Protein AF-Q9KHT2-F1 (afdb_monomer_lite)

pLDDT: mean 90.76, std 13.35, range [45.44, 98.06]

Radius of gyration: 18.07 Å; chains: 1; bounding box: 36×32×43 Å

Secondary structure (DSSP, 8-state):
---TTTT--SHHHHHHHHHHHHHHHHHHHHH-HHHHHHHHHHHHHHHHHHHS---HHHHHHH-

Structure (mmCIF, N/CA/C/O backbone):
data_AF-Q9KHT2-F1
#
_entry.id   AF-Q9KHT2-F1
#
loop_
_atom_site.group_PDB
_atom_site.id
_atom_site.type_symbol
_atom_site.label_atom_id
_atom_site.label_alt_id
_atom_site.label_comp_id
_atom_site.label_asym_id
_atom_site.label_entity_id
_atom_site.label_seq_id
_atom_site.pdbx_PDB_ins_code
_atom_site.Cartn_x
_atom_site.Cartn_y
_atom_site.Cartn_z
_atom_site.occupancy
_atom_site.B_iso_or_equiv
_atom_site.auth_seq_id
_atom_site.auth_comp_id
_atom_site.auth_asym_id
_atom_site.auth_atom_id
_atom_site.pdbx_PDB_model_num
ATOM 1 N N . MET A 1 1 ? 21.678 18.671 -25.370 1.00 45.44 1 MET A N 1
ATOM 2 C CA . MET A 1 1 ? 21.105 17.347 -25.047 1.00 45.44 1 MET A CA 1
ATOM 3 C C . MET A 1 1 ? 19.889 17.554 -24.152 1.00 45.44 1 MET A C 1
ATOM 5 O O . MET A 1 1 ? 20.041 17.810 -22.965 1.00 45.44 1 MET A O 1
ATOM 9 N N . THR A 1 2 ? 18.685 17.571 -24.718 1.00 53.44 2 THR A N 1
ATOM 10 C CA . THR A 1 2 ? 17.430 17.654 -23.955 1.00 53.44 2 THR A CA 1
ATOM 11 C C . THR A 1 2 ? 17.072 16.258 -23.448 1.00 53.44 2 THR A C 1
ATOM 13 O O . THR A 1 2 ? 17.012 15.314 -24.230 1.00 53.44 2 THR A O 1
ATOM 16 N N . SER A 1 3 ? 16.881 16.101 -22.134 1.00 60.06 3 SER A N 1
ATOM 17 C CA . SER A 1 3 ? 16.399 14.835 -21.562 1.00 60.06 3 SER A CA 1
ATOM 18 C C . SER A 1 3 ? 15.045 14.470 -22.195 1.00 60.06 3 SER A C 1
ATOM 20 O O . SER A 1 3 ? 14.153 15.324 -22.187 1.00 60.06 3 SER A O 1
ATOM 22 N N . PRO A 1 4 ? 14.844 13.233 -22.696 1.00 63.25 4 PRO A N 1
ATOM 23 C CA . PRO A 1 4 ? 13.587 12.806 -23.324 1.00 63.25 4 PRO A CA 1
ATOM 24 C C . PRO A 1 4 ? 12.389 12.802 -22.356 1.00 63.25 4 PRO A C 1
ATOM 26 O O . PRO A 1 4 ? 11.241 12.703 -22.781 1.00 63.25 4 PRO A O 1
ATOM 29 N N . PHE A 1 5 ? 12.640 12.965 -21.053 1.00 60.06 5 PHE A N 1
ATOM 30 C CA . PHE A 1 5 ? 11.621 13.044 -20.005 1.00 60.06 5 PHE A CA 1
ATOM 31 C C . PHE A 1 5 ? 11.283 14.485 -19.591 1.00 60.06 5 PHE A C 1
ATOM 33 O O . PHE A 1 5 ? 10.325 14.721 -18.851 1.00 60.06 5 PHE A O 1
ATOM 40 N N . LYS A 1 6 ? 12.049 15.478 -20.063 1.00 53.62 6 LYS A N 1
ATOM 41 C CA . LYS A 1 6 ? 11.879 16.886 -19.692 1.00 53.62 6 LYS A CA 1
ATOM 42 C C . LYS A 1 6 ? 10.933 17.568 -20.682 1.00 53.62 6 LYS A C 1
ATOM 44 O O . LYS A 1 6 ? 11.366 18.144 -21.671 1.00 53.62 6 LYS A O 1
ATOM 49 N N . GLY A 1 7 ? 9.631 17.480 -20.409 1.00 60.59 7 GLY A N 1
ATOM 50 C CA . GLY A 1 7 ? 8.605 18.157 -21.217 1.00 60.59 7 GLY A CA 1
ATOM 51 C C . GLY A 1 7 ? 7.156 17.753 -20.944 1.00 60.59 7 GLY A C 1
ATOM 52 O O . GLY A 1 7 ? 6.243 18.403 -21.442 1.00 60.59 7 GLY A O 1
ATOM 53 N N . GLN A 1 8 ? 6.907 16.709 -20.149 1.00 63.22 8 GLN A N 1
ATOM 54 C CA . GLN A 1 8 ? 5.535 16.316 -19.830 1.00 63.22 8 GLN A CA 1
ATOM 55 C C . GLN A 1 8 ? 5.011 17.129 -18.644 1.00 63.22 8 GLN A C 1
ATOM 57 O O . GLN A 1 8 ? 5.497 17.006 -17.520 1.00 63.22 8 GLN A O 1
ATOM 62 N N . THR A 1 9 ? 4.022 17.980 -18.887 1.00 77.25 9 THR A N 1
ATOM 63 C CA . THR A 1 9 ? 3.344 18.788 -17.868 1.00 77.25 9 THR A CA 1
ATOM 64 C C . THR A 1 9 ? 1.867 18.398 -17.776 1.00 77.25 9 THR A C 1
ATOM 66 O O . THR A 1 9 ? 1.334 17.688 -18.631 1.00 77.25 9 THR A O 1
ATOM 69 N N . GLY A 1 10 ? 1.205 18.808 -16.693 1.00 84.50 10 GLY A N 1
ATOM 70 C CA . GLY A 1 10 ? -0.225 18.564 -16.487 1.00 84.50 10 GLY A CA 1
ATOM 71 C C . GLY A 1 10 ? -0.597 17.105 -16.192 1.00 84.50 10 GLY A C 1
ATOM 72 O O . GLY A 1 10 ? 0.229 16.299 -15.760 1.00 84.50 10 GLY A O 1
ATOM 73 N N . LEU A 1 11 ? -1.871 16.774 -16.426 1.00 89.81 11 LEU A N 1
ATOM 74 C CA . LEU A 1 11 ? -2.481 15.481 -16.084 1.00 89.81 11 LEU A CA 1
ATOM 75 C C . LEU A 1 11 ? -1.782 14.289 -16.751 1.00 89.81 11 LEU A C 1
ATOM 77 O O . LEU A 1 11 ? -1.624 13.241 -16.131 1.00 89.81 11 LEU A O 1
ATOM 81 N N . LYS A 1 12 ? -1.283 14.460 -17.982 1.00 87.25 12 LYS A N 1
ATOM 82 C CA . LYS A 1 12 ? -0.552 13.414 -18.713 1.00 87.25 12 LYS A CA 1
ATOM 83 C C . LYS A 1 12 ? 0.692 12.938 -17.956 1.00 87.25 12 LYS A C 1
ATOM 85 O O . LYS A 1 12 ? 0.973 11.744 -17.940 1.00 87.25 12 LYS A O 1
ATOM 90 N N . ARG A 1 13 ? 1.400 13.845 -17.268 1.00 89.19 13 ARG A N 1
ATOM 91 C CA . ARG A 1 13 ? 2.538 13.475 -16.413 1.00 89.19 13 ARG A CA 1
ATOM 92 C C . ARG A 1 13 ? 2.092 12.632 -15.219 1.00 89.19 13 ARG A C 1
ATOM 94 O O . ARG A 1 13 ? 2.785 11.683 -14.878 1.00 89.19 13 ARG A O 1
ATOM 101 N N . ILE A 1 14 ? 0.959 12.969 -14.598 1.00 91.12 14 ILE A N 1
ATOM 102 C CA . ILE A 1 14 ? 0.425 12.235 -13.439 1.00 91.12 14 ILE A CA 1
ATOM 103 C C . ILE A 1 14 ? 0.074 10.802 -13.843 1.00 91.12 14 ILE A C 1
ATOM 105 O O . ILE A 1 14 ? 0.508 9.867 -13.180 1.00 91.12 14 ILE A O 1
ATOM 109 N N . PHE A 1 15 ? -0.628 10.621 -14.966 1.00 92.25 15 PHE A N 1
ATOM 110 C CA . PHE A 1 15 ? -0.950 9.285 -15.477 1.00 92.25 15 PHE A CA 1
ATOM 111 C C . PHE A 1 15 ? 0.299 8.465 -15.803 1.00 92.25 15 PHE A C 1
ATOM 113 O O . PHE A 1 15 ? 0.380 7.299 -15.427 1.00 92.25 15 PHE A O 1
ATOM 120 N N . ASN A 1 16 ? 1.303 9.078 -16.433 1.00 90.75 16 ASN A N 1
ATOM 121 C CA . ASN A 1 16 ? 2.551 8.382 -16.733 1.00 90.75 16 ASN A CA 1
ATOM 122 C C . ASN A 1 16 ? 3.331 8.024 -15.460 1.00 90.75 16 ASN A C 1
ATOM 124 O O . ASN A 1 16 ? 3.823 6.907 -15.345 1.00 90.75 16 ASN A O 1
ATOM 128 N N . ALA A 1 17 ? 3.384 8.917 -14.469 1.00 92.50 17 ALA A N 1
ATOM 129 C CA . ALA A 1 17 ? 3.996 8.630 -13.172 1.00 92.50 17 ALA A CA 1
ATOM 130 C C . ALA A 1 17 ? 3.266 7.504 -12.420 1.00 92.50 17 ALA A C 1
ATOM 132 O O . ALA A 1 17 ? 3.916 6.643 -11.828 1.00 92.50 17 ALA A O 1
ATOM 133 N N . ALA A 1 18 ? 1.932 7.470 -12.480 1.00 94.69 18 ALA A N 1
ATOM 134 C CA . ALA A 1 18 ? 1.141 6.381 -11.914 1.00 94.69 18 ALA A CA 1
ATOM 135 C C . ALA A 1 18 ? 1.440 5.046 -12.616 1.00 94.69 18 ALA A C 1
ATOM 137 O O . ALA A 1 18 ? 1.627 4.034 -11.944 1.00 94.69 18 ALA A O 1
ATOM 138 N N . GLY A 1 19 ? 1.566 5.055 -13.949 1.00 95.19 19 GLY A N 1
ATOM 139 C CA . GLY A 1 19 ? 1.981 3.888 -14.732 1.00 95.19 19 GLY A CA 1
ATOM 140 C C . GLY A 1 19 ? 3.347 3.354 -14.298 1.00 95.19 19 GLY A C 1
ATOM 141 O O . GLY A 1 19 ? 3.455 2.192 -13.915 1.00 95.19 19 GLY A O 1
ATOM 142 N N . TYR A 1 20 ? 4.359 4.223 -14.234 1.00 94.44 20 TYR A N 1
ATOM 143 C CA . TYR A 1 20 ? 5.693 3.835 -13.761 1.00 94.44 20 TYR A CA 1
ATOM 144 C C . TYR A 1 20 ? 5.696 3.338 -12.310 1.00 94.44 20 TYR A C 1
ATOM 146 O O . TYR A 1 20 ? 6.425 2.404 -11.980 1.00 94.44 20 TYR A O 1
ATOM 154 N N . SER A 1 21 ? 4.857 3.917 -11.447 1.00 95.56 21 SER A N 1
ATOM 155 C CA . SER A 1 21 ? 4.701 3.451 -10.064 1.00 95.56 21 SER A CA 1
ATOM 156 C C . SER A 1 21 ? 4.134 2.029 -10.017 1.00 95.56 21 SER A C 1
ATOM 158 O O . SER A 1 21 ? 4.619 1.190 -9.259 1.00 95.56 21 SER A O 1
ATOM 160 N N . LEU A 1 22 ? 3.140 1.730 -10.860 1.00 96.62 22 LEU A N 1
ATOM 161 C CA . LEU A 1 22 ? 2.549 0.397 -10.952 1.00 96.62 22 LEU A CA 1
ATOM 162 C C . LEU A 1 22 ? 3.534 -0.632 -11.519 1.00 96.62 22 LEU A C 1
ATOM 164 O O . LEU A 1 22 ? 3.575 -1.767 -11.041 1.00 96.62 22 LEU A O 1
ATOM 168 N N . ASP A 1 23 ? 4.342 -0.244 -12.505 1.00 96.94 23 ASP A N 1
ATOM 169 C CA . ASP A 1 23 ? 5.385 -1.107 -13.059 1.00 96.94 23 ASP A CA 1
ATOM 170 C C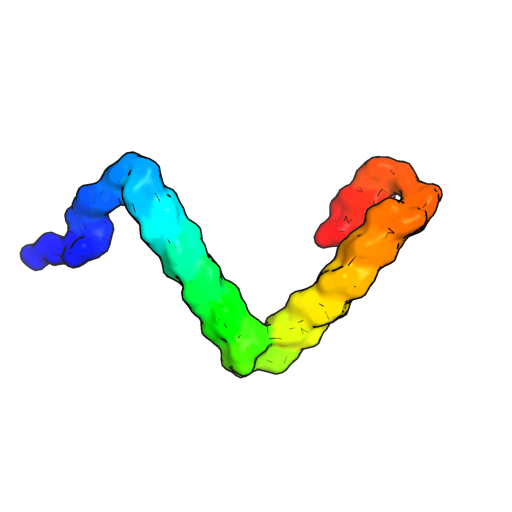 . ASP A 1 23 ? 6.453 -1.438 -12.008 1.00 96.94 23 ASP A C 1
ATOM 172 O O . ASP A 1 23 ? 6.821 -2.605 -11.858 1.00 96.94 23 ASP A O 1
ATOM 176 N N . GLY A 1 24 ? 6.872 -0.450 -11.209 1.00 96.06 24 GLY A N 1
ATOM 177 C CA . GLY A 1 24 ? 7.773 -0.655 -10.071 1.00 96.06 24 GLY A CA 1
ATOM 178 C C . GLY A 1 24 ? 7.195 -1.605 -9.017 1.00 96.06 24 GLY A C 1
ATOM 179 O O . GLY A 1 24 ? 7.860 -2.556 -8.611 1.00 96.06 24 GLY A O 1
ATOM 180 N N . LEU A 1 25 ? 5.925 -1.418 -8.635 1.00 96.19 25 LEU A N 1
ATOM 181 C CA . LEU A 1 25 ? 5.234 -2.310 -7.693 1.00 96.19 25 LEU A CA 1
ATOM 182 C C . LEU A 1 25 ? 5.152 -3.752 -8.211 1.00 96.19 25 LEU A C 1
ATOM 184 O O . LEU A 1 25 ? 5.378 -4.703 -7.461 1.00 96.19 25 LEU A O 1
ATOM 188 N N . ARG A 1 26 ? 4.855 -3.937 -9.502 1.00 96.56 26 ARG A N 1
ATOM 189 C CA . ARG A 1 26 ? 4.821 -5.266 -10.132 1.00 96.56 26 ARG A CA 1
ATOM 190 C C . ARG A 1 26 ? 6.201 -5.911 -10.179 1.00 96.56 26 ARG A C 1
ATOM 192 O O . ARG A 1 26 ? 6.299 -7.122 -9.971 1.00 96.56 26 ARG A O 1
ATOM 199 N N . ALA A 1 27 ? 7.243 -5.130 -10.459 1.00 97.25 27 ALA A N 1
ATOM 200 C CA . ALA A 1 27 ? 8.619 -5.608 -10.456 1.00 97.25 27 ALA A CA 1
ATOM 201 C C . ALA A 1 27 ? 9.030 -6.084 -9.055 1.00 97.25 27 ALA A C 1
ATOM 203 O O . ALA A 1 27 ? 9.470 -7.226 -8.925 1.00 97.25 27 ALA A O 1
ATOM 204 N N . ALA A 1 28 ? 8.778 -5.281 -8.014 1.00 96.56 28 ALA A N 1
ATOM 205 C CA . ALA A 1 28 ? 9.050 -5.646 -6.622 1.00 96.56 28 ALA A CA 1
ATOM 206 C C . ALA A 1 28 ? 8.278 -6.908 -6.199 1.00 96.56 28 ALA A C 1
ATOM 208 O O . ALA A 1 28 ? 8.858 -7.856 -5.680 1.00 96.56 28 ALA A O 1
ATOM 209 N N . PHE A 1 29 ? 6.982 -6.999 -6.512 1.00 96.38 29 PHE A N 1
ATOM 210 C CA . PHE A 1 29 ? 6.166 -8.168 -6.159 1.00 96.38 29 PHE A CA 1
ATOM 211 C C . PHE A 1 29 ? 6.636 -9.484 -6.792 1.00 96.38 29 PHE A C 1
ATOM 213 O O . PHE A 1 29 ? 6.540 -10.554 -6.178 1.00 96.38 29 PHE A O 1
ATOM 220 N N . LYS A 1 30 ? 7.145 -9.430 -8.027 1.00 96.44 30 LYS A N 1
ATOM 221 C CA . LYS A 1 30 ? 7.683 -10.613 -8.709 1.00 96.44 30 LYS A CA 1
ATOM 222 C C . LYS A 1 30 ? 9.104 -10.938 -8.248 1.00 96.44 30 LYS A C 1
ATOM 224 O O . LYS A 1 30 ? 9.382 -12.103 -7.969 1.00 96.44 30 LYS A O 1
ATOM 229 N N . GLY A 1 31 ? 9.968 -9.927 -8.164 1.00 97.31 31 GLY A N 1
ATOM 230 C CA . GLY A 1 31 ? 11.396 -10.079 -7.888 1.00 97.31 31 GLY A CA 1
ATOM 231 C C . GLY A 1 31 ? 11.734 -10.333 -6.421 1.00 97.31 31 GLY A C 1
ATOM 232 O O . GLY A 1 31 ? 12.704 -11.029 -6.136 1.00 97.31 31 GLY A O 1
ATOM 233 N N . GLU A 1 32 ? 10.922 -9.835 -5.488 1.00 97.44 32 GLU A N 1
ATOM 234 C CA . GLU A 1 32 ? 11.244 -9.860 -4.062 1.00 97.44 32 GLU A CA 1
ATOM 235 C C . GLU A 1 32 ? 10.265 -10.736 -3.27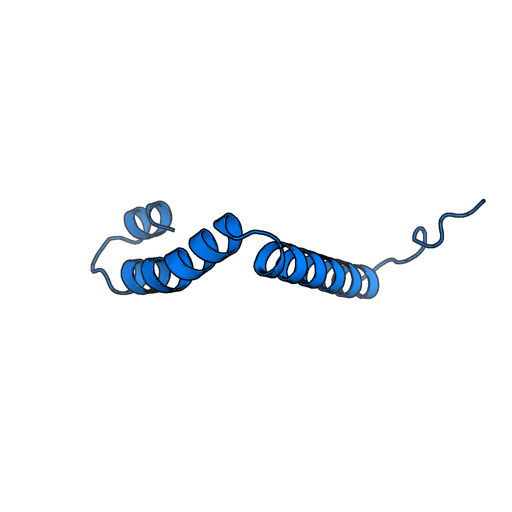5 1.00 97.44 32 GLU A C 1
ATOM 237 O O . GLU A 1 32 ? 9.089 -10.413 -3.086 1.00 97.44 32 GLU A O 1
ATOM 242 N N . ALA A 1 33 ? 10.769 -11.864 -2.767 1.00 96.31 33 ALA A N 1
ATOM 243 C CA . ALA A 1 33 ? 9.977 -12.781 -1.949 1.00 96.31 33 ALA A CA 1
ATOM 244 C C . ALA A 1 33 ? 9.456 -12.110 -0.665 1.00 96.31 33 ALA A C 1
ATOM 246 O O . ALA A 1 33 ? 8.287 -12.288 -0.326 1.00 96.31 33 ALA A O 1
ATOM 247 N N . ALA A 1 34 ? 10.285 -11.297 -0.002 1.00 96.75 34 ALA A N 1
ATOM 248 C CA . ALA A 1 34 ? 9.909 -10.571 1.211 1.00 96.75 34 ALA A CA 1
ATOM 249 C C . ALA A 1 34 ? 8.795 -9.543 0.949 1.00 96.75 34 ALA A C 1
ATOM 251 O O . ALA A 1 34 ? 7.819 -9.489 1.695 1.00 96.75 34 ALA A O 1
ATOM 252 N N . PHE A 1 35 ? 8.879 -8.786 -0.152 1.00 97.56 35 PHE A N 1
ATOM 253 C CA . PHE A 1 35 ? 7.824 -7.846 -0.538 1.00 97.56 35 PHE A CA 1
ATOM 254 C C . PHE A 1 35 ? 6.502 -8.572 -0.805 1.00 97.56 35 PHE A C 1
ATOM 256 O O . PHE A 1 35 ? 5.448 -8.159 -0.325 1.00 97.56 35 PHE A O 1
ATOM 263 N N . ARG A 1 36 ? 6.549 -9.705 -1.515 1.00 97.38 36 ARG A N 1
ATOM 264 C CA . ARG A 1 36 ? 5.362 -10.535 -1.745 1.00 97.38 36 ARG A CA 1
ATOM 265 C C . ARG A 1 36 ? 4.760 -11.056 -0.440 1.00 97.38 36 ARG A C 1
ATOM 267 O O . ARG A 1 36 ? 3.543 -11.002 -0.290 1.00 97.38 36 ARG A O 1
ATOM 274 N N . GLN A 1 37 ? 5.579 -11.520 0.505 1.00 98.00 37 GLN A N 1
ATOM 275 C CA . GLN A 1 37 ? 5.104 -11.930 1.831 1.00 98.00 37 GLN A CA 1
ATOM 276 C C . GLN A 1 37 ? 4.420 -10.773 2.566 1.00 98.00 37 GLN A C 1
ATOM 278 O O . GLN A 1 37 ? 3.310 -10.947 3.062 1.00 98.00 37 GLN A O 1
ATOM 283 N N . LEU A 1 38 ? 5.033 -9.587 2.575 1.00 97.69 38 LEU A N 1
ATOM 284 C CA . LEU A 1 38 ? 4.470 -8.394 3.205 1.00 97.69 38 LEU A CA 1
ATOM 285 C C . LEU A 1 38 ? 3.118 -8.004 2.594 1.00 97.69 38 LEU A C 1
ATOM 287 O O . LEU A 1 38 ? 2.170 -7.735 3.333 1.00 97.69 38 LEU A O 1
ATOM 291 N N . VAL A 1 39 ? 3.000 -8.009 1.262 1.00 97.56 39 VAL A N 1
ATOM 292 C CA . VAL A 1 39 ? 1.740 -7.697 0.568 1.00 97.56 39 VAL A CA 1
ATOM 293 C C . VAL A 1 39 ? 0.663 -8.729 0.895 1.00 97.56 39 VAL A C 1
ATOM 295 O O . VAL A 1 39 ? -0.448 -8.348 1.248 1.00 97.56 39 VAL A O 1
ATOM 298 N N . LEU A 1 40 ? 0.979 -10.027 0.824 1.00 97.44 40 LEU A N 1
ATOM 299 C CA . LEU A 1 40 ? 0.014 -11.093 1.118 1.00 97.44 40 LEU A CA 1
ATOM 300 C C . LEU A 1 40 ? -0.466 -11.059 2.575 1.00 97.44 40 LEU A C 1
ATOM 302 O O . LEU A 1 40 ? -1.652 -11.254 2.829 1.00 97.44 40 LEU A O 1
ATOM 306 N N . LEU A 1 41 ? 0.428 -10.763 3.522 1.00 98.00 41 LEU A N 1
ATOM 307 C CA . LEU A 1 41 ? 0.058 -10.567 4.923 1.00 98.00 41 LEU A CA 1
ATOM 308 C C . LEU A 1 41 ? -0.891 -9.378 5.084 1.00 98.00 41 LEU A C 1
ATOM 310 O O . LEU A 1 41 ? -1.942 -9.521 5.699 1.00 98.00 41 LEU A O 1
ATOM 314 N N . ASN A 1 42 ? -0.577 -8.228 4.485 1.00 97.81 42 ASN A N 1
ATOM 315 C CA . ASN A 1 42 ? -1.433 -7.042 4.571 1.00 97.81 42 ASN A CA 1
ATOM 316 C C . ASN A 1 42 ? -2.803 -7.244 3.907 1.00 97.81 42 ASN A C 1
ATOM 318 O O . ASN A 1 42 ? -3.803 -6.760 4.431 1.00 97.81 42 ASN A O 1
ATOM 322 N N . VAL A 1 43 ? -2.880 -8.016 2.816 1.00 97.88 43 VAL A N 1
ATOM 323 C CA . VAL A 1 43 ? -4.157 -8.403 2.185 1.00 97.88 43 VAL A CA 1
ATOM 324 C C . VAL A 1 43 ? -5.080 -9.142 3.160 1.00 97.88 43 VAL A C 1
ATOM 326 O O . VAL A 1 43 ? -6.294 -9.037 3.023 1.00 97.88 43 VAL A O 1
ATOM 329 N N . LEU A 1 44 ? -4.540 -9.849 4.157 1.00 98.06 44 LEU A N 1
ATOM 330 C CA . LEU A 1 44 ? -5.328 -10.509 5.203 1.00 98.06 44 LEU A CA 1
ATOM 331 C C . LEU A 1 44 ? -5.526 -9.618 6.436 1.00 98.06 44 LEU A C 1
ATOM 333 O O . LEU A 1 44 ? -6.644 -9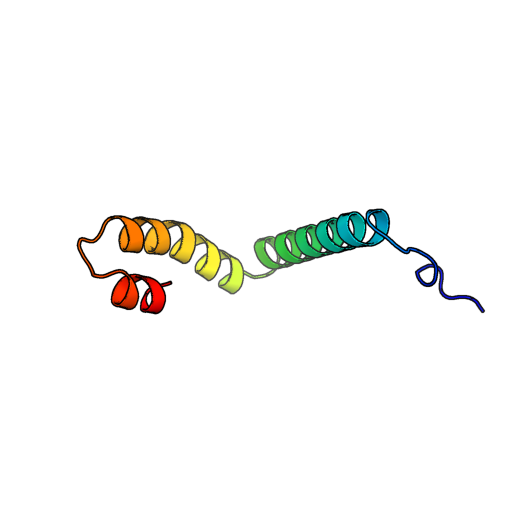.485 6.931 1.00 98.06 44 LEU A O 1
ATOM 337 N N . LEU A 1 45 ? -4.455 -8.994 6.928 1.00 98.00 45 LEU A N 1
ATOM 338 C CA . LEU A 1 45 ? -4.464 -8.243 8.185 1.00 98.00 45 LEU A CA 1
ATOM 339 C C . LEU A 1 45 ? -5.270 -6.945 8.100 1.00 98.00 45 LEU A C 1
ATOM 341 O O . LEU A 1 45 ? -5.978 -6.617 9.050 1.00 98.00 45 LEU A O 1
ATOM 345 N N . VAL A 1 46 ? -5.227 -6.234 6.968 1.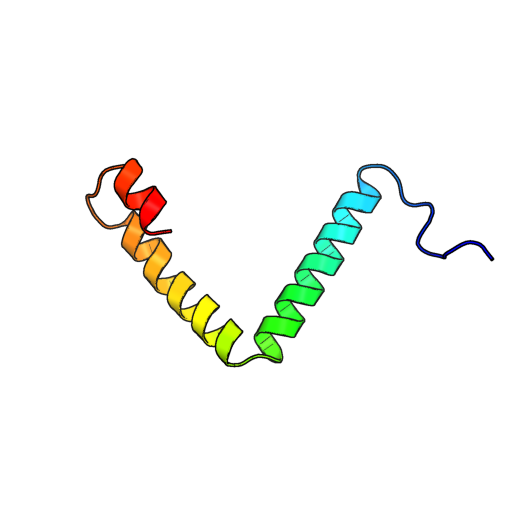00 98.00 46 VAL A N 1
ATOM 346 C CA . VAL A 1 46 ? -5.970 -4.975 6.811 1.00 98.00 46 VAL A CA 1
ATOM 347 C C . VAL A 1 46 ? -7.486 -5.219 6.864 1.00 98.00 46 VAL A C 1
ATOM 349 O O . VAL A 1 46 ? -8.145 -4.580 7.685 1.00 98.00 46 VAL A O 1
ATOM 352 N N . PRO A 1 47 ? -8.080 -6.166 6.105 1.00 98.00 47 PRO A N 1
ATOM 353 C CA . PRO A 1 47 ? -9.494 -6.508 6.273 1.00 98.00 47 PRO A CA 1
ATOM 354 C C . PRO A 1 47 ? -9.862 -6.936 7.698 1.00 98.00 47 PRO A C 1
ATOM 356 O O . PRO A 1 47 ? -10.904 -6.521 8.205 1.00 98.00 47 PRO A O 1
ATOM 359 N N . ILE A 1 48 ? -9.001 -7.709 8.370 1.00 98.06 48 ILE A N 1
ATOM 360 C CA . ILE A 1 48 ? -9.215 -8.109 9.769 1.00 98.06 48 ILE A CA 1
ATOM 361 C C . ILE A 1 48 ? -9.264 -6.877 10.686 1.00 98.06 48 ILE A C 1
ATOM 363 O O . ILE A 1 48 ? -10.168 -6.776 11.515 1.00 98.06 48 ILE A O 1
ATOM 367 N N . ALA A 1 49 ? -8.367 -5.902 10.510 1.00 97.75 49 ALA A N 1
ATOM 368 C CA . ALA A 1 49 ? -8.376 -4.656 11.282 1.00 97.75 49 ALA A CA 1
ATOM 369 C C . ALA A 1 49 ? -9.675 -3.848 11.089 1.00 97.75 49 ALA A C 1
ATOM 371 O O . ALA A 1 49 ? -10.171 -3.217 12.028 1.00 97.75 49 ALA A O 1
ATOM 372 N N . PHE A 1 50 ? -10.273 -3.895 9.891 1.00 97.69 50 PHE A N 1
ATOM 373 C CA . PHE A 1 50 ? -11.587 -3.294 9.635 1.00 97.69 50 PHE A CA 1
ATOM 374 C C . PHE A 1 50 ? -12.755 -4.084 10.237 1.00 97.69 50 PHE A C 1
ATOM 376 O O . PHE A 1 50 ? -13.770 -3.475 10.580 1.00 97.69 50 PHE A O 1
ATOM 383 N N . TRP A 1 51 ? -12.615 -5.403 10.392 1.00 97.69 51 TRP A N 1
ATOM 384 C CA . TRP A 1 51 ? -13.634 -6.269 10.990 1.00 97.69 51 TRP A CA 1
ATOM 385 C C . TRP A 1 51 ? -13.676 -6.184 12.522 1.00 97.69 51 TRP A C 1
ATOM 387 O O . TRP A 1 51 ? -14.730 -6.370 13.128 1.00 97.69 51 TRP A O 1
ATOM 397 N N . LEU A 1 52 ? -12.543 -5.897 13.166 1.00 97.38 52 LEU A N 1
ATOM 398 C CA . LEU A 1 52 ? -12.471 -5.820 14.624 1.00 97.38 52 LEU A CA 1
ATOM 399 C C . LEU A 1 52 ? -13.255 -4.614 15.185 1.00 97.38 52 LEU A C 1
ATOM 401 O O . LEU A 1 52 ? -13.180 -3.509 14.625 1.00 97.38 52 LEU A O 1
ATOM 405 N N . PRO A 1 53 ? -13.968 -4.794 16.317 1.00 96.75 53 PRO A N 1
ATOM 406 C CA . PRO A 1 53 ? -14.738 -3.740 16.975 1.00 96.75 53 PRO A CA 1
ATOM 407 C C . PRO A 1 53 ? -13.830 -2.834 17.825 1.00 96.75 53 PRO A C 1
ATOM 409 O O . PRO A 1 53 ? -13.972 -2.752 19.041 1.00 96.75 53 PRO A O 1
ATOM 412 N N . VAL A 1 54 ? -12.876 -2.167 17.176 1.00 97.56 54 VAL A N 1
ATOM 413 C CA . VAL A 1 54 ? -11.959 -1.192 17.787 1.00 97.56 54 VAL A CA 1
ATOM 414 C C . VAL A 1 54 ? -12.348 0.234 17.398 1.00 97.56 54 VAL A C 1
ATOM 416 O O . VAL A 1 54 ? -13.052 0.464 16.407 1.00 97.56 54 VAL A O 1
ATOM 419 N N . SER A 1 55 ? -11.887 1.216 18.168 1.00 98.00 55 SER A N 1
ATOM 420 C CA . SER A 1 55 ? -12.073 2.627 17.842 1.00 98.00 55 SER A CA 1
ATOM 421 C C . SER A 1 55 ? -11.367 3.005 16.532 1.00 98.00 55 SER A C 1
ATOM 423 O O . SER A 1 55 ? -10.463 2.325 16.040 1.00 98.00 55 SER A O 1
ATOM 425 N N . ARG A 1 56 ? -11.756 4.149 15.958 1.00 96.94 56 ARG A N 1
ATOM 426 C CA . ARG A 1 56 ? -11.131 4.671 14.730 1.00 96.94 56 ARG A CA 1
ATOM 427 C C . ARG A 1 56 ? -9.636 4.953 14.908 1.00 96.94 56 ARG A C 1
ATOM 429 O O . ARG A 1 56 ? -8.883 4.767 13.960 1.00 96.94 56 ARG A O 1
ATOM 436 N N . ALA A 1 57 ? -9.228 5.394 16.100 1.00 98.06 57 ALA A N 1
ATOM 437 C CA . ALA A 1 57 ? -7.832 5.687 16.409 1.00 98.06 57 ALA A CA 1
ATOM 438 C C . ALA A 1 57 ? -6.997 4.402 16.482 1.00 98.06 57 ALA A C 1
ATOM 440 O O . ALA A 1 57 ? -5.952 4.321 15.849 1.00 98.06 57 ALA A O 1
ATOM 441 N N . GLU A 1 58 ? -7.493 3.375 17.174 1.00 97.81 58 GLU A N 1
ATOM 442 C CA . GLU A 1 58 ? -6.827 2.068 17.257 1.00 97.81 58 GLU A CA 1
ATOM 443 C C . GLU A 1 58 ? -6.695 1.422 15.875 1.00 97.81 58 GLU A C 1
ATOM 445 O O . GLU A 1 58 ? -5.619 0.955 15.511 1.00 97.81 58 GLU A O 1
ATOM 450 N N . ARG A 1 59 ? -7.752 1.476 15.052 1.00 97.69 59 ARG A N 1
ATOM 451 C CA . ARG A 1 59 ? -7.700 0.956 13.679 1.00 97.69 59 ARG A CA 1
ATOM 452 C C . ARG A 1 59 ? -6.654 1.661 12.816 1.00 97.69 59 ARG A C 1
ATOM 454 O O . ARG A 1 59 ? -5.995 0.998 12.027 1.00 97.69 59 ARG A O 1
ATOM 461 N N . ALA A 1 60 ? -6.500 2.978 12.961 1.00 97.00 60 ALA A N 1
ATOM 462 C CA . ALA A 1 60 ? -5.492 3.742 12.226 1.00 97.00 60 ALA A CA 1
ATOM 463 C C . ALA A 1 60 ? -4.052 3.410 12.653 1.00 97.00 60 ALA A C 1
ATOM 465 O O . ALA A 1 60 ? -3.137 3.658 11.885 1.00 97.00 60 ALA A O 1
ATOM 466 N N . ILE A 1 61 ? -3.848 2.865 13.859 1.00 97.19 61 ILE A N 1
ATOM 467 C 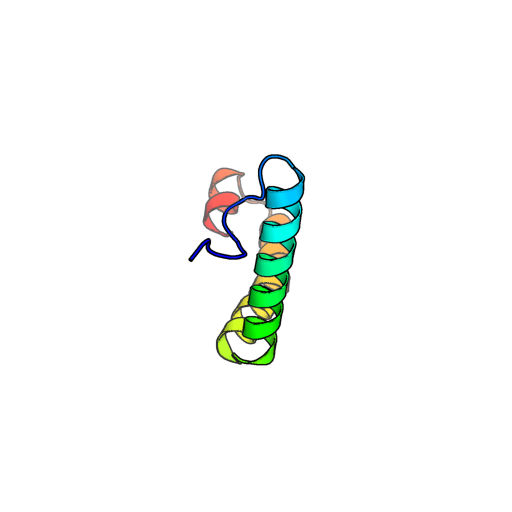CA . ILE A 1 61 ? -2.537 2.392 14.335 1.00 97.19 61 ILE A CA 1
ATOM 468 C C . ILE A 1 61 ? -2.237 0.977 13.816 1.00 97.19 61 ILE A C 1
ATOM 470 O O . ILE A 1 61 ? -1.080 0.619 13.624 1.00 97.19 61 ILE A O 1
ATOM 474 N N . MET A 1 62 ? -3.271 0.157 13.610 1.00 95.94 62 MET A N 1
ATOM 475 C CA . MET A 1 62 ? -3.132 -1.218 13.119 1.00 95.94 62 MET A CA 1
ATOM 476 C C . MET A 1 62 ? -2.779 -1.332 11.627 1.00 95.94 62 MET A C 1
ATOM 478 O O . MET A 1 62 ? -2.348 -2.405 11.204 1.00 95.94 62 MET A O 1
ATOM 482 N N . ILE A 1 63 ? -3.035 -0.282 10.841 1.00 93.94 63 ILE A N 1
ATOM 483 C CA . ILE A 1 63 ? -2.875 -0.228 9.377 1.00 93.94 63 ILE A CA 1
ATOM 484 C C . ILE A 1 63 ? -1.694 0.677 9.046 1.00 93.94 63 ILE A C 1
ATOM 486 O O . ILE A 1 63 ? -0.843 0.247 8.238 1.00 93.94 63 ILE A O 1
#

Foldseek 3Di:
DDDPPPDDDDPVVVVVVVVVVVVVLVCCCVVPPVSVVVVVVCVPQLVVLVVDPDDPVVSVVSD

Sequence (63 aa):
MTSPFKGQTGLKRIFNAAGYSLDGLRAAFKGEAAFRQLVLLNVLLVPIAFWLPVSRAERAIMI

InterPro domains:
  IPR000829 DAGK family [PF012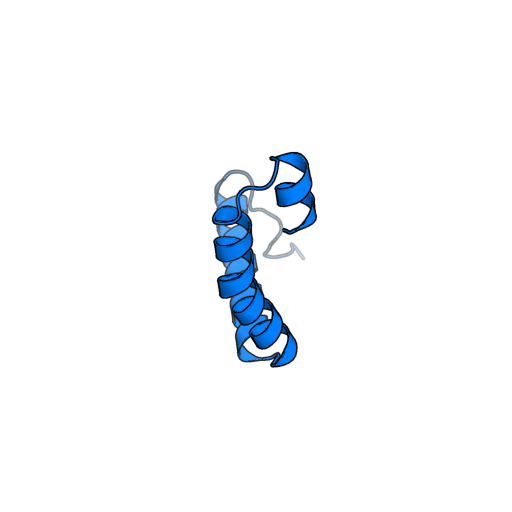19] (19-63)
  IPR000829 DAGK family [PTHR34299] (6-63)
  IPR036945 Diacylglycerol kinase (DAGK) superfamily [G3DSA:1.10.287.3610] (2-63)

Organism: Pseudomonas putida (NCBI:txid303)